Protein AF-A0A0S8FE14-F1 (afdb_monomer)

Radius of gyration: 11.9 Å; Cα contacts (8 Å, |Δi|>4): 121; chains: 1; bounding box: 26×22×31 Å

Foldseek 3Di:
DDFDVVWAWKAFPVGIWTWTDWDDPDDPDFTWTWTQDPVRDTDIDGPVGMGHDQDVVVPRHD

pLDDT: mean 95.43, std 4.26, range [69.56, 98.62]

Nearest PDB structures (foldseek):
  6tmf-assembly1_F  TM=7.228E-01  e=4.252E-01  Thermococcus celer Vu 13 = JCM 8558
  6th6-assembly1_Af  TM=8.249E-01  e=8.059E-01  Thermococcus kodakarensis KOD1
  7zai-assembly1_E  TM=6.912E-01  e=1.017E+00  Pyrococcus abyssi GE5
  2d6f-assembly1_A  TM=4.792E-01  e=5.365E-01  Methanothermobacter thermautotrophicus
  2d6f-assembly1_B  TM=4.696E-01  e=1.283E+00  Methanothermobacter thermautotrophicus

Sequence (62 aa):
MLQLNPPLPVQTPRGPGLAHIVIDYGVEMDLVWVVFQHDGECWSWRNQDIRAQINITMGRKQ

Secondary structure (DSSP, 8-state):
-EEEEEEEEEEETTEEEEEEEEE---TTS--EEEEEETTS-EEEEEGGG-EEPPBTTTTB--

Structure (mmCIF, N/CA/C/O backbone):
data_AF-A0A0S8FE14-F1
#
_entry.id   AF-A0A0S8FE14-F1
#
loop_
_atom_site.group_PDB
_atom_site.id
_atom_site.type_symbol
_atom_site.label_atom_id
_atom_site.label_alt_id
_atom_site.label_comp_id
_atom_site.label_asym_id
_atom_site.label_entity_id
_atom_site.label_seq_id
_atom_site.pdbx_PDB_ins_code
_atom_site.Cartn_x
_atom_site.Cartn_y
_atom_site.Cartn_z
_atom_site.occupancy
_atom_site.B_iso_or_equiv
_atom_site.auth_seq_id
_atom_site.auth_comp_id
_atom_site.auth_asym_id
_atom_site.auth_atom_id
_atom_site.pdbx_PDB_model_num
ATOM 1 N N . MET A 1 1 ? 13.141 -2.986 -5.999 1.00 86.38 1 MET A N 1
ATOM 2 C CA . MET A 1 1 ? 11.870 -3.465 -5.406 1.00 86.38 1 MET A CA 1
ATOM 3 C C . MET A 1 1 ? 12.094 -3.795 -3.941 1.00 86.38 1 MET A C 1
ATOM 5 O O . MET A 1 1 ? 13.172 -4.273 -3.609 1.00 86.38 1 MET A O 1
ATOM 9 N N . LEU A 1 2 ? 11.104 -3.542 -3.092 1.00 95.62 2 LEU A N 1
ATOM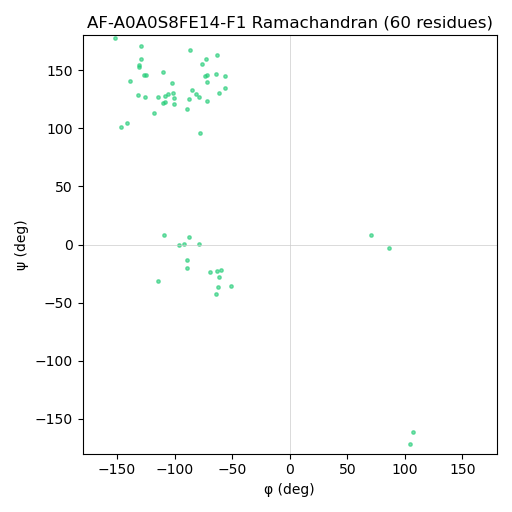 10 C CA . LEU A 1 2 ? 11.144 -3.807 -1.656 1.00 95.62 2 LEU A CA 1
ATOM 11 C C . LEU A 1 2 ? 9.864 -4.540 -1.241 1.00 95.62 2 LEU A C 1
ATOM 13 O O . LEU A 1 2 ? 8.770 -4.067 -1.541 1.00 95.62 2 LEU A O 1
ATOM 17 N N . GLN A 1 3 ? 9.994 -5.668 -0.543 1.00 97.00 3 GLN A N 1
A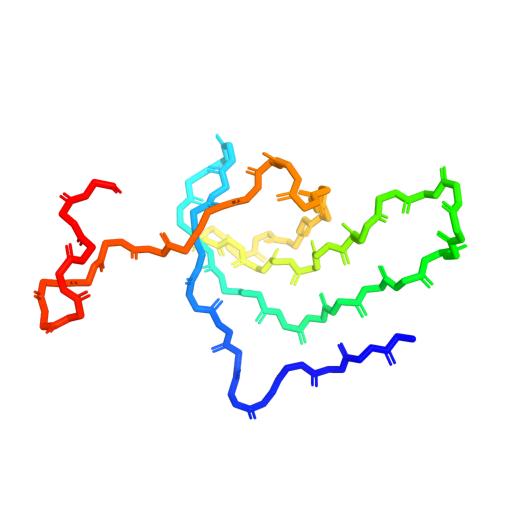TOM 18 C CA . GLN A 1 3 ? 8.860 -6.328 0.105 1.00 97.00 3 GLN A CA 1
ATOM 19 C C . GLN A 1 3 ? 8.618 -5.703 1.484 1.00 97.00 3 GLN A C 1
ATOM 21 O O . GLN A 1 3 ? 9.550 -5.536 2.270 1.00 97.00 3 GLN A O 1
ATOM 26 N N . LEU A 1 4 ? 7.363 -5.381 1.782 1.00 97.00 4 LEU A N 1
ATOM 27 C CA . LEU A 1 4 ? 6.928 -4.885 3.081 1.00 97.00 4 LEU A CA 1
ATOM 28 C C . LEU A 1 4 ? 6.727 -6.062 4.034 1.00 97.00 4 LEU A C 1
ATOM 30 O O . LEU A 1 4 ? 6.041 -7.033 3.709 1.00 97.00 4 LEU A O 1
ATOM 34 N N . ASN A 1 5 ? 7.327 -5.970 5.216 1.00 96.06 5 ASN A N 1
ATOM 35 C CA . ASN A 1 5 ? 7.177 -6.969 6.262 1.00 96.06 5 ASN A CA 1
ATOM 36 C C . ASN A 1 5 ? 7.102 -6.272 7.638 1.00 96.06 5 ASN A C 1
ATOM 38 O O . ASN A 1 5 ? 8.135 -5.802 8.119 1.00 96.06 5 ASN A O 1
ATOM 42 N N . PRO A 1 6 ? 5.912 -6.168 8.261 1.00 95.81 6 PRO A N 1
ATOM 43 C CA . PRO A 1 6 ? 4.636 -6.730 7.807 1.00 95.81 6 PRO A CA 1
ATOM 44 C C . PRO A 1 6 ? 4.044 -5.979 6.594 1.00 95.81 6 PRO A C 1
ATOM 46 O O . PRO A 1 6 ? 4.387 -4.815 6.367 1.00 95.81 6 PRO A O 1
ATOM 49 N N . PRO A 1 7 ? 3.132 -6.609 5.827 1.00 97.00 7 PRO A N 1
ATOM 50 C CA . PRO A 1 7 ? 2.320 -5.909 4.837 1.00 97.00 7 PRO A CA 1
ATOM 51 C C . PRO A 1 7 ? 1.523 -4.758 5.468 1.00 97.00 7 PRO A C 1
ATOM 53 O O . PRO A 1 7 ? 1.067 -4.858 6.610 1.00 97.00 7 PRO A O 1
ATOM 56 N N . LEU A 1 8 ? 1.340 -3.663 4.729 1.00 96.94 8 LEU A N 1
ATOM 57 C CA . LEU A 1 8 ? 0.725 -2.444 5.260 1.00 96.94 8 LEU A CA 1
ATOM 58 C C . LEU A 1 8 ? -0.744 -2.304 4.833 1.00 96.94 8 LEU A C 1
ATOM 60 O O . LEU A 1 8 ? -1.035 -2.376 3.639 1.00 96.94 8 LEU A O 1
ATOM 64 N N . PRO A 1 9 ? -1.678 -2.042 5.766 1.00 96.69 9 PRO A N 1
ATOM 65 C CA . PRO A 1 9 ? -3.064 -1.756 5.419 1.00 96.69 9 PRO A CA 1
ATOM 66 C C . PRO A 1 9 ? -3.195 -0.370 4.775 1.00 96.69 9 PRO A C 1
ATOM 68 O O . PRO A 1 9 ? -2.833 0.657 5.364 1.00 96.69 9 PRO A O 1
ATOM 71 N N . VAL A 1 10 ? -3.751 -0.339 3.565 1.00 97.38 10 VAL A N 1
ATOM 72 C CA . VAL A 1 10 ? -3.918 0.867 2.744 1.00 97.38 10 VAL A CA 1
ATOM 73 C C . VAL A 1 10 ? -5.357 1.008 2.243 1.00 97.38 10 VAL A C 1
ATOM 75 O O . VAL A 1 10 ? -6.130 0.050 2.234 1.00 97.38 10 VAL A O 1
ATOM 78 N N . GLN A 1 11 ? -5.717 2.228 1.861 1.00 97.19 11 GLN A N 1
ATOM 79 C CA . GLN A 1 11 ? -6.874 2.559 1.043 1.00 97.19 11 GLN A CA 1
ATOM 80 C C . GLN A 1 11 ? -6.414 2.830 -0.382 1.00 97.19 11 GLN A C 1
ATOM 82 O O . GLN A 1 11 ? -5.397 3.490 -0.602 1.00 97.19 11 GLN A O 1
ATOM 87 N N . THR A 1 12 ? -7.187 2.338 -1.338 1.00 97.56 12 THR A N 1
ATOM 88 C CA . THR A 1 12 ? -6.966 2.492 -2.778 1.00 97.56 12 THR A CA 1
ATOM 89 C C . THR A 1 12 ? -8.256 2.998 -3.435 1.00 97.56 12 THR A C 1
ATOM 91 O O . THR A 1 12 ? -9.309 2.968 -2.790 1.00 97.56 12 THR A O 1
ATOM 94 N N . PRO A 1 13 ? -8.248 3.386 -4.722 1.00 97.25 13 PRO A N 1
ATOM 95 C CA . PRO A 1 13 ? -9.472 3.752 -5.437 1.00 97.25 13 PRO A CA 1
ATOM 96 C C . PRO A 1 13 ? -10.505 2.615 -5.505 1.00 97.25 13 PRO A C 1
ATOM 98 O O . PRO A 1 13 ? -11.693 2.874 -5.668 1.00 97.25 13 PRO A O 1
ATOM 101 N N . ARG A 1 14 ? -10.066 1.358 -5.343 1.00 96.44 14 ARG A N 1
ATOM 102 C CA . ARG A 1 14 ? -10.931 0.168 -5.287 1.00 96.44 14 ARG A CA 1
ATOM 103 C C . ARG A 1 14 ? -11.357 -0.208 -3.859 1.00 96.44 14 ARG A C 1
ATOM 105 O O . ARG A 1 14 ? -12.096 -1.166 -3.666 1.00 96.44 14 ARG A O 1
ATOM 112 N N . GLY A 1 15 ? -10.931 0.558 -2.857 1.00 95.81 15 GLY A N 1
ATOM 113 C CA . GLY A 1 15 ? -11.225 0.310 -1.450 1.00 95.81 15 GLY A CA 1
ATOM 114 C C . GLY A 1 15 ? -10.019 -0.214 -0.662 1.00 95.81 15 GLY A C 1
ATOM 115 O O . GLY A 1 15 ? 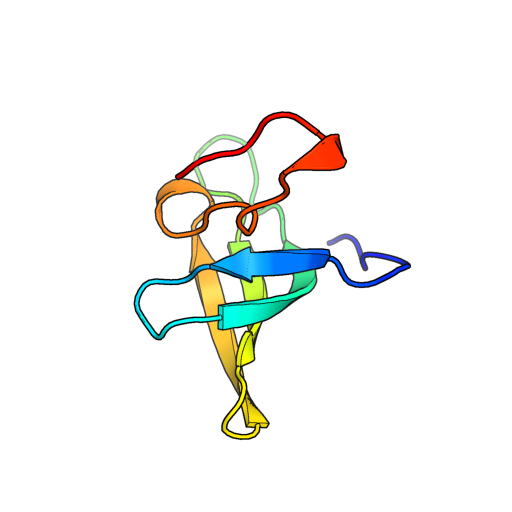-8.871 -0.014 -1.083 1.00 95.81 15 GLY A O 1
ATOM 116 N N . PRO A 1 16 ? -10.259 -0.824 0.512 1.00 96.69 16 PRO A N 1
ATOM 117 C CA . PRO A 1 16 ? -9.203 -1.250 1.417 1.00 96.69 16 PRO A CA 1
ATOM 118 C C . PRO A 1 16 ? -8.449 -2.463 0.880 1.00 96.69 16 PRO A C 1
ATOM 120 O O . PRO A 1 16 ? -9.044 -3.422 0.386 1.00 96.69 16 PRO A O 1
ATOM 123 N N . GLY A 1 17 ? -7.134 -2.443 1.070 1.00 97.25 17 GLY A N 1
ATOM 124 C CA . GLY A 1 17 ? -6.251 -3.529 0.677 1.00 97.25 17 GLY A CA 1
ATOM 125 C C . GLY A 1 17 ? -5.002 -3.610 1.543 1.00 97.25 17 GLY A C 1
ATOM 126 O O . GLY A 1 17 ? -4.776 -2.796 2.445 1.00 97.25 17 GLY A O 1
ATOM 127 N N . LEU A 1 18 ? -4.185 -4.617 1.258 1.00 98.12 18 LEU A N 1
ATOM 128 C CA . LEU A 1 18 ? -2.943 -4.893 1.964 1.00 98.12 18 LEU A CA 1
ATOM 129 C C . LEU A 1 18 ? -1.763 -4.776 0.993 1.00 98.12 18 LEU A C 1
ATOM 131 O O . LEU A 1 18 ? -1.624 -5.561 0.051 1.00 98.12 18 LEU A O 1
ATOM 135 N N . ALA A 1 19 ? -0.915 -3.775 1.207 1.00 98.25 19 ALA A N 1
ATOM 136 C CA . ALA A 1 19 ? 0.274 -3.532 0.407 1.00 98.25 19 ALA A CA 1
ATOM 137 C C . ALA A 1 19 ? 1.405 -4.484 0.803 1.00 98.25 19 ALA A C 1
ATOM 139 O O . ALA A 1 19 ? 1.784 -4.547 1.972 1.00 98.25 19 ALA A O 1
ATOM 140 N N . HIS A 1 20 ? 1.969 -5.183 -0.181 1.00 98.00 20 HIS A N 1
ATOM 141 C CA . HIS A 1 20 ? 3.015 -6.187 0.035 1.00 98.00 20 HIS A CA 1
ATOM 142 C C . HIS A 1 20 ? 4.358 -5.794 -0.571 1.00 98.00 20 HIS A C 1
ATOM 144 O O . HIS A 1 20 ? 5.398 -6.190 -0.051 1.00 98.00 20 HIS A O 1
ATOM 150 N N . ILE A 1 21 ? 4.362 -5.049 -1.677 1.00 98.25 21 ILE A N 1
ATOM 151 C CA . I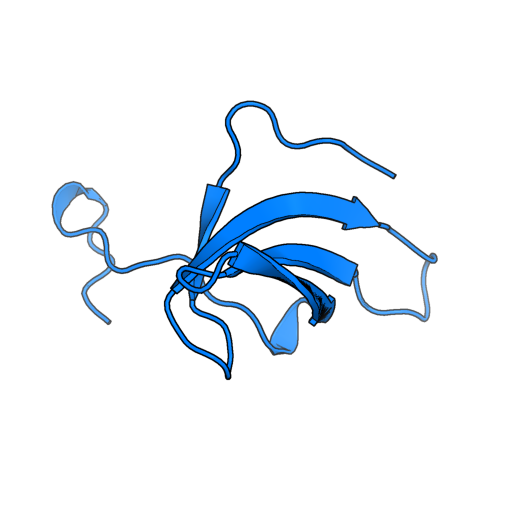LE A 1 21 ? 5.586 -4.719 -2.412 1.00 98.25 21 ILE A CA 1
ATOM 152 C C . ILE A 1 21 ? 5.524 -3.262 -2.855 1.00 98.25 21 ILE A C 1
ATOM 154 O O . ILE A 1 21 ? 4.478 -2.792 -3.299 1.00 98.25 21 ILE A O 1
ATOM 158 N N . VAL A 1 22 ? 6.662 -2.575 -2.774 1.00 97.75 22 VAL A N 1
ATOM 159 C CA . VAL A 1 22 ? 6.890 -1.273 -3.404 1.00 97.75 22 VAL A CA 1
ATOM 160 C C . VAL A 1 22 ? 7.959 -1.430 -4.480 1.00 97.75 22 VAL A C 1
ATOM 162 O O . VAL A 1 22 ? 9.048 -1.967 -4.248 1.00 97.75 22 VAL A O 1
ATOM 165 N N . ILE A 1 23 ? 7.639 -0.981 -5.683 1.00 98.00 23 ILE A N 1
ATOM 166 C CA . ILE A 1 23 ? 8.523 -0.963 -6.838 1.00 98.00 23 ILE A CA 1
ATOM 167 C C . ILE A 1 23 ? 8.905 0.491 -7.084 1.00 98.00 23 ILE A C 1
ATOM 169 O O . ILE A 1 23 ? 8.045 1.349 -7.267 1.00 98.00 23 ILE A O 1
ATOM 173 N N . ASP A 1 24 ? 10.206 0.745 -7.066 1.00 96.19 24 ASP A N 1
ATOM 174 C CA . ASP A 1 24 ? 10.791 2.019 -7.455 1.00 96.19 24 ASP A CA 1
ATOM 175 C C . ASP A 1 24 ? 11.328 1.869 -8.881 1.00 96.19 24 ASP A C 1
ATOM 177 O O . ASP A 1 24 ? 12.143 0.977 -9.142 1.00 96.19 24 ASP A O 1
ATOM 181 N N . TYR A 1 25 ? 10.812 2.692 -9.791 1.00 94.38 25 TYR A N 1
ATOM 182 C CA . TYR A 1 25 ? 11.210 2.736 -11.198 1.00 94.38 25 TYR A CA 1
ATOM 183 C C . TYR A 1 25 ? 12.250 3.834 -11.486 1.00 94.38 25 TYR A C 1
ATOM 185 O O . TYR A 1 25 ? 12.708 3.943 -12.622 1.00 94.38 25 TYR A O 1
ATOM 193 N N . GLY A 1 26 ? 12.661 4.612 -10.480 1.00 93.12 26 GLY A N 1
ATOM 194 C CA . GLY A 1 26 ? 13.655 5.674 -10.597 1.00 93.12 26 GLY A CA 1
ATOM 195 C C . GLY A 1 26 ? 13.065 7.087 -10.594 1.00 93.12 26 GLY A C 1
ATOM 196 O O . GLY A 1 26 ? 11.885 7.307 -10.349 1.00 93.12 26 GLY A O 1
ATOM 197 N N . VAL A 1 27 ? 13.933 8.062 -10.873 1.00 91.12 27 VAL A N 1
ATOM 198 C CA . VAL A 1 27 ? 13.756 9.492 -10.542 1.00 91.12 27 VAL A CA 1
ATOM 199 C C . VAL A 1 27 ? 12.565 10.171 -11.242 1.00 91.12 27 VAL A C 1
ATOM 201 O O . VAL A 1 27 ? 12.053 11.164 -10.735 1.00 91.12 27 VAL A O 1
ATOM 204 N N . GLU A 1 28 ? 12.097 9.640 -12.373 1.00 94.06 28 GLU A N 1
ATOM 205 C CA . GLU A 1 28 ? 11.014 10.236 -13.178 1.00 94.06 28 GLU A CA 1
ATOM 206 C C . GLU A 1 28 ? 9.699 9.441 -13.130 1.00 94.06 28 GLU A C 1
ATOM 208 O O . GLU A 1 28 ? 8.767 9.732 -13.878 1.00 94.06 28 GLU A O 1
ATOM 213 N N . MET A 1 29 ? 9.610 8.432 -12.260 1.00 95.44 29 MET A N 1
ATOM 214 C CA . MET A 1 29 ? 8.463 7.531 -12.185 1.00 95.44 29 MET A CA 1
ATOM 215 C C . MET A 1 29 ? 7.902 7.467 -10.765 1.00 95.44 29 MET A C 1
ATOM 217 O O . MET A 1 29 ? 8.636 7.517 -9.780 1.00 95.44 29 MET A O 1
ATOM 221 N N . ASP A 1 30 ? 6.583 7.307 -10.652 1.00 96.31 30 ASP A N 1
ATOM 222 C CA . ASP A 1 30 ? 5.948 7.101 -9.352 1.00 96.31 30 ASP A CA 1
ATOM 223 C C . ASP A 1 30 ? 6.408 5.778 -8.722 1.00 96.31 30 ASP A C 1
ATOM 225 O O . ASP A 1 30 ? 6.587 4.765 -9.406 1.00 96.31 30 ASP A O 1
ATOM 229 N N . LEU A 1 31 ? 6.499 5.753 -7.388 1.00 97.19 31 LEU A N 1
ATOM 230 C CA . LEU A 1 31 ? 6.554 4.486 -6.662 1.00 97.19 31 LEU A CA 1
ATOM 231 C C . LEU A 1 31 ? 5.260 3.714 -6.924 1.00 97.19 31 LEU A C 1
ATOM 233 O O . LEU A 1 31 ? 4.161 4.247 -6.733 1.00 97.19 31 LEU A O 1
ATOM 237 N N . VAL A 1 32 ? 5.395 2.448 -7.303 1.00 98.06 32 VAL A N 1
ATOM 238 C CA . VAL A 1 32 ? 4.269 1.558 -7.579 1.00 98.06 32 VAL A CA 1
ATOM 239 C C . VAL A 1 32 ? 4.100 0.565 -6.439 1.00 98.06 32 VAL A C 1
ATOM 241 O O . VAL A 1 32 ? 5.041 -0.104 -6.022 1.00 98.06 32 VAL A O 1
ATOM 244 N N . TRP A 1 33 ? 2.881 0.460 -5.935 1.00 98.31 33 TRP A N 1
ATOM 245 C CA . TRP A 1 33 ? 2.504 -0.342 -4.784 1.00 98.31 33 TRP A CA 1
ATOM 246 C C . TRP A 1 33 ? 1.668 -1.527 -5.231 1.00 98.31 33 TRP A C 1
ATOM 248 O O . TRP A 1 33 ? 0.604 -1.345 -5.817 1.00 98.31 33 TRP A O 1
ATOM 258 N N . VAL A 1 34 ? 2.134 -2.732 -4.920 1.00 98.38 34 VAL A N 1
ATOM 259 C CA . VAL A 1 34 ? 1.401 -3.974 -5.171 1.00 98.38 34 VAL A CA 1
ATOM 260 C C . VAL A 1 34 ? 0.527 -4.270 -3.960 1.00 98.38 34 VAL A C 1
ATOM 262 O O . VAL A 1 34 ? 1.028 -4.476 -2.847 1.00 98.38 34 VAL A O 1
ATOM 265 N N . VAL A 1 35 ? -0.783 -4.266 -4.183 1.00 98.62 35 VAL A N 1
ATOM 266 C CA . VAL A 1 35 ? -1.817 -4.355 -3.155 1.00 98.62 35 VAL A CA 1
ATOM 267 C C . VAL A 1 35 ? -2.762 -5.504 -3.483 1.00 98.62 35 VAL A C 1
ATOM 269 O O . VAL A 1 35 ? -3.332 -5.550 -4.572 1.00 98.62 35 VAL A O 1
ATOM 272 N N . PHE A 1 36 ? -2.964 -6.401 -2.520 1.00 98.25 36 PHE A N 1
ATOM 273 C CA . PHE A 1 36 ? -4.054 -7.374 -2.571 1.00 98.25 36 PHE A CA 1
ATOM 274 C C . PHE A 1 36 ? -5.307 -6.756 -1.957 1.00 98.25 36 PHE A C 1
ATOM 276 O O . PHE A 1 36 ? -5.269 -6.258 -0.827 1.00 98.25 36 PHE A O 1
ATOM 283 N N . GLN A 1 37 ? -6.398 -6.767 -2.711 1.00 96.88 37 GLN A N 1
ATOM 284 C CA . GLN A 1 37 ? -7.685 -6.214 -2.308 1.00 96.88 37 GLN A CA 1
ATOM 285 C C . GLN A 1 37 ? -8.514 -7.240 -1.532 1.00 96.88 37 GLN A C 1
ATOM 287 O O . GLN A 1 37 ? -8.198 -8.430 -1.504 1.00 96.88 37 GLN A O 1
ATOM 292 N N . HIS A 1 38 ? -9.592 -6.782 -0.890 1.00 92.19 38 HIS A N 1
ATOM 293 C CA . HIS A 1 38 ? -10.462 -7.656 -0.096 1.00 92.19 38 HIS A CA 1
ATOM 294 C C . HIS A 1 38 ? -11.133 -8.777 -0.913 1.00 92.19 38 HIS A C 1
ATOM 296 O O . HIS A 1 38 ? -11.411 -9.842 -0.372 1.00 92.19 38 HIS A O 1
ATOM 302 N N . ASP A 1 39 ? -11.355 -8.561 -2.211 1.00 94.06 39 ASP A N 1
ATOM 303 C CA . ASP A 1 39 ? -11.882 -9.562 -3.150 1.00 94.06 39 ASP A CA 1
ATOM 304 C C . ASP A 1 39 ? -10.820 -10.575 -3.631 1.00 94.06 39 ASP A C 1
ATOM 306 O O . ASP A 1 39 ? -11.131 -11.480 -4.403 1.00 94.06 39 ASP A O 1
ATOM 310 N N . GLY A 1 40 ? -9.577 -10.456 -3.154 1.00 93.88 40 GLY A N 1
ATOM 311 C CA . GLY A 1 40 ? -8.462 -11.331 -3.505 1.00 93.88 40 GLY A CA 1
ATOM 312 C C . GLY A 1 40 ? -7.716 -10.916 -4.773 1.00 93.88 40 GLY A C 1
ATOM 313 O O . GLY A 1 40 ? -6.699 -11.530 -5.101 1.00 93.88 4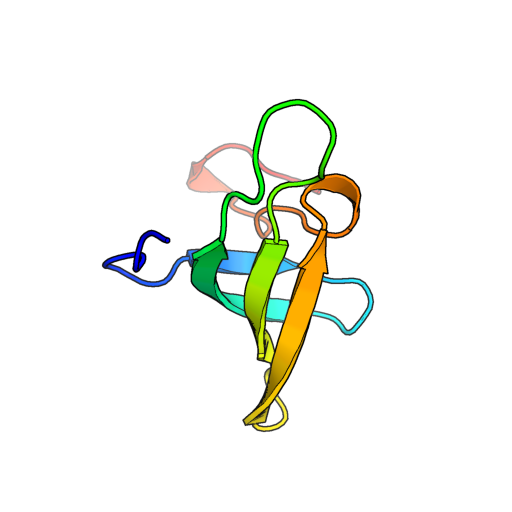0 GLY A O 1
ATOM 314 N N . GLU A 1 41 ? -8.160 -9.872 -5.476 1.00 97.56 41 GLU A N 1
ATOM 315 C CA . GLU A 1 41 ? -7.451 -9.396 -6.656 1.00 97.56 41 GLU A CA 1
ATOM 316 C C . GLU A 1 41 ? -6.164 -8.649 -6.291 1.00 97.56 41 GLU A C 1
ATOM 318 O O . GLU A 1 41 ? -6.090 -7.909 -5.308 1.00 97.56 41 GLU A O 1
ATOM 323 N N . CYS A 1 42 ? -5.144 -8.808 -7.133 1.00 97.75 42 CYS A N 1
ATOM 324 C CA . CYS A 1 42 ? -3.873 -8.108 -7.008 1.00 97.75 42 CYS A CA 1
ATOM 325 C C . CYS A 1 42 ? -3.830 -6.926 -7.978 1.00 97.75 42 CYS A C 1
ATOM 327 O O . CYS A 1 42 ? -4.023 -7.103 -9.181 1.00 97.75 42 CYS A O 1
ATOM 329 N N . TRP A 1 43 ? -3.554 -5.733 -7.455 1.00 98.25 43 TRP A N 1
ATOM 330 C CA . TRP A 1 43 ? -3.485 -4.495 -8.225 1.00 98.25 43 TRP A CA 1
ATOM 331 C C . TRP A 1 43 ? 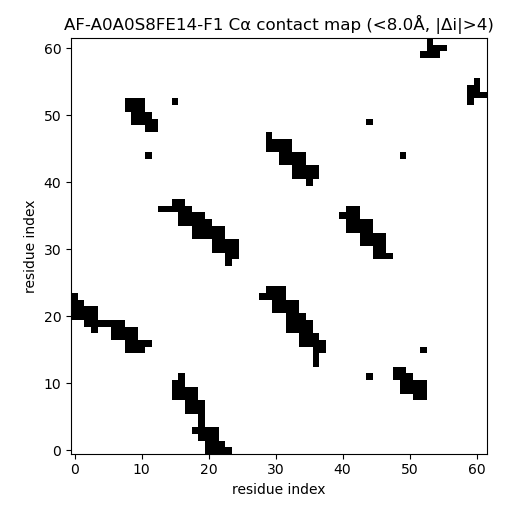-2.214 -3.710 -7.924 1.00 98.25 43 TRP A C 1
ATOM 333 O O . TRP A 1 43 ? -1.674 -3.763 -6.819 1.00 98.25 4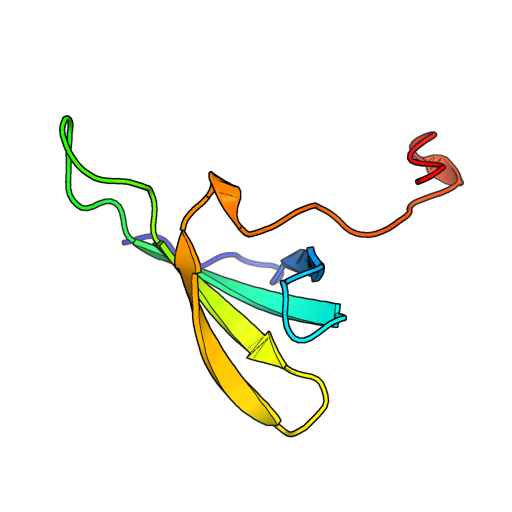3 TRP A O 1
ATOM 343 N N . SER A 1 44 ? -1.780 -2.934 -8.914 1.00 98.00 44 SER A N 1
ATOM 344 C CA . SER A 1 44 ? -0.659 -2.006 -8.801 1.00 98.00 44 SER A CA 1
ATOM 345 C C . SER A 1 44 ? -1.171 -0.569 -8.801 1.00 98.00 44 SER A C 1
ATOM 347 O O . SER A 1 44 ? -1.901 -0.176 -9.709 1.00 98.00 44 SER A O 1
ATOM 349 N N . TRP A 1 45 ? -0.764 0.221 -7.811 1.00 98.12 45 TRP A N 1
ATOM 350 C CA . TRP A 1 45 ? -1.190 1.612 -7.639 1.00 98.12 45 TRP A CA 1
ATOM 351 C C . TRP A 1 45 ? 0.003 2.553 -7.564 1.00 98.12 45 TRP A C 1
ATOM 353 O O . TRP A 1 45 ? 1.029 2.201 -6.988 1.00 98.12 45 TRP A O 1
ATOM 363 N N . ARG A 1 46 ? -0.122 3.771 -8.090 1.00 98.06 46 ARG A N 1
ATOM 364 C CA . ARG A 1 46 ? 0.909 4.798 -7.896 1.00 98.06 46 ARG A CA 1
ATOM 365 C C . ARG A 1 46 ? 0.800 5.359 -6.480 1.00 98.06 46 ARG A C 1
ATOM 367 O O . ARG A 1 46 ? -0.274 5.338 -5.879 1.00 98.06 46 ARG A O 1
ATOM 374 N N . ASN A 1 47 ? 1.893 5.896 -5.949 1.00 96.56 47 ASN A N 1
ATOM 375 C CA . ASN A 1 47 ? 1.928 6.502 -4.610 1.00 96.56 47 ASN A CA 1
ATOM 376 C C . ASN A 1 47 ? 0.804 7.537 -4.372 1.00 96.56 47 ASN A C 1
ATOM 378 O O . ASN A 1 47 ? 0.244 7.595 -3.280 1.00 96.56 47 ASN A O 1
ATOM 382 N N . GLN A 1 48 ? 0.436 8.309 -5.397 1.00 97.00 48 GLN A N 1
ATOM 383 C CA . GLN A 1 48 ? -0.606 9.331 -5.354 1.00 97.00 48 GLN A CA 1
ATOM 384 C C . GLN A 1 48 ? -2.018 8.752 -5.220 1.00 97.00 48 GLN A C 1
ATOM 386 O O . GLN A 1 48 ? -2.892 9.428 -4.671 1.00 97.00 48 GLN A O 1
ATOM 391 N N . ASP A 1 49 ? -2.218 7.501 -5.637 1.00 97.88 49 ASP A N 1
ATOM 392 C CA . ASP A 1 49 ? -3.515 6.823 -5.662 1.00 97.88 49 ASP A CA 1
ATOM 393 C C . ASP A 1 49 ? -3.821 6.095 -4.338 1.00 97.88 49 ASP A C 1
ATOM 395 O O . ASP A 1 49 ? -4.966 5.721 -4.091 1.00 97.88 49 ASP A O 1
ATOM 399 N N . ILE A 1 50 ? -2.829 5.909 -3.456 1.00 97.31 50 ILE A N 1
ATOM 400 C CA . ILE A 1 50 ? -3.001 5.174 -2.193 1.00 97.31 50 ILE A CA 1
ATOM 401 C C . ILE A 1 50 ? -2.938 6.079 -0.963 1.00 97.31 50 ILE A C 1
ATOM 403 O O . ILE A 1 50 ? -2.218 7.077 -0.919 1.00 97.31 50 ILE A O 1
ATOM 407 N N . ARG A 1 51 ? -3.668 5.716 0.089 1.00 96.38 51 ARG A N 1
ATOM 408 C CA . ARG A 1 51 ? -3.591 6.362 1.407 1.00 96.38 51 ARG A CA 1
ATOM 409 C C . ARG A 1 51 ? -3.447 5.312 2.488 1.00 96.38 51 ARG A C 1
ATOM 411 O O . ARG A 1 51 ? -3.865 4.173 2.329 1.00 96.38 51 ARG A O 1
ATOM 418 N N . ALA A 1 52 ? -2.856 5.678 3.612 1.00 95.62 52 ALA A N 1
ATOM 419 C CA . ALA A 1 52 ? -2.842 4.790 4.760 1.00 95.62 52 ALA A CA 1
ATOM 420 C C . ALA A 1 52 ? -4.258 4.726 5.373 1.00 95.62 52 ALA A C 1
ATOM 422 O O . ALA A 1 52 ? -4.969 5.727 5.357 1.00 95.62 52 ALA A O 1
ATOM 423 N N . GLN A 1 53 ? -4.681 3.579 5.916 1.00 94.69 53 GLN A N 1
ATOM 424 C CA . GLN A 1 53 ? -6.029 3.456 6.499 1.00 94.69 53 GLN A CA 1
ATOM 425 C C . GLN A 1 53 ? -6.254 4.379 7.711 1.00 94.69 53 GLN A C 1
ATOM 427 O O . GLN A 1 53 ? -5.303 4.860 8.335 1.00 94.69 53 GLN A O 1
ATOM 432 N N . ILE A 1 54 ? -7.522 4.594 8.070 1.00 94.00 54 ILE A N 1
ATOM 433 C CA . ILE A 1 54 ? -7.910 5.291 9.303 1.00 94.00 54 ILE A CA 1
ATOM 434 C C . ILE A 1 54 ? -7.276 4.577 10.502 1.00 94.00 54 ILE A C 1
ATOM 4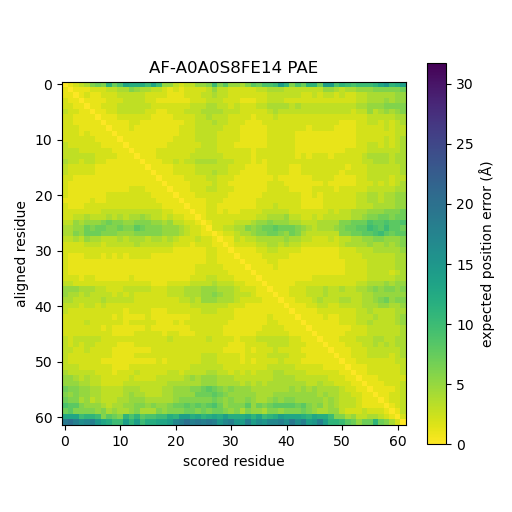36 O O . ILE A 1 54 ? -7.297 3.351 10.605 1.00 94.00 54 ILE A O 1
ATOM 440 N N . ASN A 1 55 ? -6.693 5.350 11.416 1.00 94.00 55 ASN A N 1
ATOM 441 C CA . ASN A 1 55 ? -6.086 4.837 12.637 1.00 94.00 55 ASN A CA 1
ATOM 442 C C . ASN A 1 55 ? -6.276 5.857 13.765 1.00 94.00 55 ASN A C 1
ATOM 444 O O . ASN A 1 55 ? -5.553 6.849 13.851 1.00 94.00 55 ASN A O 1
ATOM 448 N N . ILE A 1 56 ? -7.251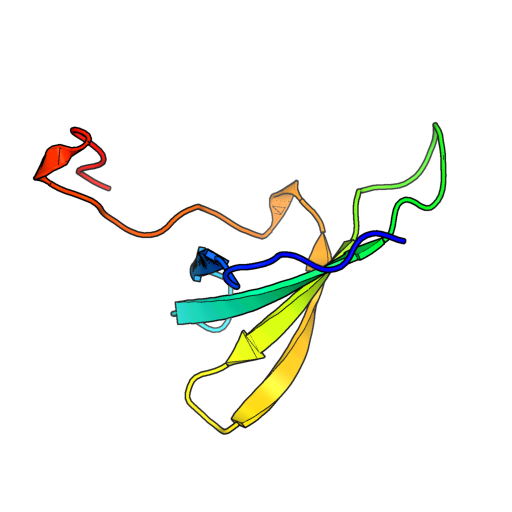 5.584 14.634 1.00 92.12 56 ILE A N 1
ATOM 449 C CA . ILE A 1 56 ? -7.685 6.481 15.714 1.00 92.12 56 ILE A CA 1
ATOM 450 C C . ILE A 1 56 ? -6.562 6.703 16.733 1.00 92.12 56 ILE A C 1
ATOM 452 O O . ILE A 1 56 ? -6.316 7.840 17.130 1.00 92.12 56 ILE A O 1
ATOM 456 N N . THR A 1 57 ? -5.842 5.642 17.109 1.00 93.62 57 THR A N 1
ATOM 457 C CA . THR A 1 57 ? -4.717 5.712 18.056 1.00 93.62 57 THR A CA 1
ATOM 458 C C . THR A 1 57 ? -3.583 6.588 17.527 1.00 93.62 57 THR A C 1
ATOM 460 O O . THR A 1 57 ? -2.969 7.325 18.288 1.00 93.62 57 THR A O 1
ATOM 463 N N . MET A 1 58 ? -3.340 6.553 16.215 1.00 92.25 58 MET A N 1
ATOM 464 C CA . MET A 1 58 ? -2.350 7.391 15.528 1.00 92.25 58 MET A CA 1
ATOM 465 C C . MET A 1 58 ? -2.916 8.751 15.081 1.00 92.25 58 MET A C 1
ATOM 467 O O . MET A 1 58 ? -2.253 9.476 14.345 1.00 92.25 58 MET A O 1
ATOM 471 N N . GLY A 1 59 ? -4.153 9.094 15.457 1.00 92.31 59 GLY A N 1
ATOM 472 C CA . GLY A 1 59 ? -4.791 10.365 15.101 1.00 92.31 59 GLY A CA 1
ATOM 473 C C . GLY A 1 59 ? -5.189 10.518 13.625 1.00 92.31 59 GLY A C 1
ATOM 474 O O . GLY A 1 59 ? -5.624 11.600 13.230 1.00 92.31 59 GLY A O 1
ATOM 475 N N . ARG A 1 60 ? -5.098 9.461 12.807 1.00 91.88 60 ARG A N 1
ATOM 476 C CA . ARG A 1 60 ? -5.602 9.441 11.424 1.00 91.88 60 ARG A CA 1
ATOM 477 C C . ARG A 1 60 ? -7.112 9.254 11.445 1.00 91.88 60 ARG A C 1
ATOM 479 O O . ARG A 1 60 ? -7.591 8.131 11.585 1.00 91.88 60 ARG A O 1
ATOM 486 N N . LYS A 1 61 ? -7.842 10.366 11.359 1.00 85.12 61 LYS A N 1
ATOM 487 C CA . LYS A 1 61 ? -9.308 10.405 11.479 1.00 85.12 61 LYS A CA 1
ATOM 488 C C . LYS A 1 61 ? -10.047 10.210 10.152 1.00 85.12 61 LYS A C 1
ATOM 490 O O . LYS A 1 61 ? -11.229 9.889 10.198 1.00 85.12 61 LYS A O 1
ATOM 495 N N . GLN A 1 62 ? -9.379 10.433 9.018 1.00 69.56 62 GLN A N 1
ATOM 496 C CA . GLN A 1 62 ? -9.949 10.438 7.665 1.00 69.56 62 GLN A CA 1
ATOM 497 C C . GLN A 1 62 ? -8.873 10.006 6.672 1.00 69.56 62 GLN A C 1
ATOM 499 O O . GLN A 1 62 ? -7.728 10.486 6.853 1.00 69.56 62 GLN A O 1
#

Mean predicted aligned error: 2.89 Å

Solvent-accessible surface area (backbone atoms only — not comparable to full-atom values): 3626 Å² total; per-residue (Å²): 109,46,76,45,83,74,58,44,63,28,32,39,92,92,40,60,28,39,32,40,36,43,38,68,77,50,98,92,47,66,43,33,34,36,27,39,34,84,90,68,50,76,46,77,40,46,58,90,57,47,44,74,50,72,32,72,93,79,66,34,83,117